Protein AF-A0A0N1IP28-F1 (afdb_monomer_lite)

Radius of gyration: 12.7 Å; chains: 1; bounding box: 24×27×33 Å

Organism: Papilio machaon (NCBI:txid76193)

InterPro domains:
  IPR036420 BRCT domain superfamily [G3DSA:3.40.50.10190] (2-81)

Structure (mmCIF, N/CA/C/O backbone):
data_AF-A0A0N1IP28-F1
#
_entry.id   AF-A0A0N1IP28-F1
#
loop_
_atom_site.group_PDB
_atom_site.id
_atom_site.type_symbol
_atom_site.label_atom_id
_atom_site.label_alt_id
_atom_site.label_comp_id
_atom_site.label_asym_id
_atom_site.label_entity_id
_atom_site.label_seq_id
_atom_site.pdbx_PDB_ins_code
_atom_site.Cartn_x
_atom_site.Cartn_y
_atom_site.Cartn_z
_atom_site.occupancy
_atom_site.B_iso_or_equiv
_atom_site.auth_seq_id
_atom_site.auth_comp_id
_atom_site.auth_asym_id
_atom_site.auth_atom_id
_atom_site.pdbx_PDB_model_num
ATOM 1 N N . MET A 1 1 ? 0.414 12.660 20.797 1.00 44.44 1 MET A N 1
ATOM 2 C CA . MET A 1 1 ? 0.985 11.345 20.453 1.00 44.44 1 MET A CA 1
ATOM 3 C C . MET A 1 1 ? 0.799 11.192 18.963 1.00 44.44 1 MET A C 1
ATOM 5 O O . MET A 1 1 ? -0.343 11.231 18.530 1.00 44.44 1 MET A O 1
ATOM 9 N N . SER A 1 2 ? 1.876 11.172 18.188 1.00 55.28 2 SER A N 1
ATOM 10 C CA . SER A 1 2 ? 1.784 11.114 16.729 1.00 55.28 2 SER A CA 1
ATOM 11 C C . SER A 1 2 ? 1.243 9.744 16.334 1.00 55.28 2 SER A C 1
ATOM 13 O O . SER A 1 2 ? 1.829 8.723 16.682 1.00 55.28 2 SER A O 1
ATOM 15 N N . GLU A 1 3 ? 0.078 9.703 15.700 1.00 64.56 3 GLU A N 1
ATOM 16 C CA . GLU A 1 3 ? -0.465 8.457 15.176 1.00 64.56 3 GLU A CA 1
ATOM 17 C C . GLU A 1 3 ? 0.354 8.054 13.953 1.00 64.56 3 GLU A C 1
ATOM 19 O O . GLU A 1 3 ? 0.267 8.690 12.911 1.00 64.56 3 GLU A O 1
ATOM 24 N N . GLU A 1 4 ? 1.188 7.026 14.104 1.00 79.75 4 GLU A N 1
ATOM 25 C CA . GLU A 1 4 ? 2.019 6.515 13.015 1.00 79.75 4 GLU A CA 1
ATOM 26 C C . GLU A 1 4 ? 1.174 5.686 12.038 1.00 79.75 4 GLU A C 1
ATOM 28 O O . GLU A 1 4 ? 0.655 4.626 12.401 1.00 79.75 4 GLU A O 1
ATOM 33 N N . ILE A 1 5 ? 1.013 6.184 10.811 1.00 86.62 5 ILE A N 1
ATOM 34 C CA . ILE A 1 5 ? 0.333 5.496 9.708 1.00 86.62 5 ILE A CA 1
ATOM 35 C C . ILE A 1 5 ? 1.363 4.704 8.904 1.00 86.62 5 ILE A C 1
ATOM 37 O O . ILE A 1 5 ? 2.338 5.259 8.401 1.00 86.62 5 ILE A O 1
ATOM 41 N N . ASN A 1 6 ? 1.121 3.406 8.746 1.00 87.31 6 ASN A N 1
ATOM 42 C CA . ASN A 1 6 ? 1.972 2.496 7.991 1.00 87.31 6 ASN A CA 1
ATOM 43 C C . ASN A 1 6 ? 1.427 2.353 6.572 1.00 87.31 6 ASN A C 1
ATOM 45 O O . ASN A 1 6 ? 0.459 1.634 6.345 1.00 87.31 6 ASN A O 1
ATOM 49 N N . VAL A 1 7 ? 2.051 3.014 5.605 1.00 89.12 7 VAL A N 1
ATOM 50 C CA . VAL A 1 7 ? 1.694 2.909 4.190 1.00 89.12 7 VAL A CA 1
ATOM 51 C C . VAL A 1 7 ? 2.575 1.851 3.530 1.00 89.12 7 VAL A C 1
ATOM 53 O O . VAL A 1 7 ? 3.801 1.937 3.522 1.00 89.12 7 VAL A O 1
ATOM 56 N N . ARG A 1 8 ? 1.956 0.813 2.978 1.00 89.12 8 ARG A N 1
ATOM 57 C CA . ARG A 1 8 ? 2.638 -0.323 2.360 1.00 89.12 8 ARG A CA 1
ATOM 58 C C . ARG A 1 8 ? 2.280 -0.370 0.881 1.00 89.12 8 ARG A C 1
ATOM 60 O O . ARG A 1 8 ? 1.134 -0.634 0.524 1.00 89.12 8 ARG A O 1
ATOM 67 N N . PHE A 1 9 ? 3.266 -0.115 0.036 1.00 90.00 9 PHE A N 1
ATOM 68 C CA . PHE A 1 9 ? 3.144 -0.180 -1.414 1.00 90.00 9 PHE A CA 1
ATOM 69 C C . PHE A 1 9 ? 3.425 -1.607 -1.864 1.00 90.00 9 PHE A C 1
ATOM 71 O O . PHE A 1 9 ? 4.539 -2.105 -1.719 1.00 90.00 9 PHE A O 1
ATOM 78 N N . VAL A 1 10 ? 2.396 -2.288 -2.354 1.00 87.69 10 VAL A N 1
ATOM 79 C CA . VAL A 1 10 ? 2.463 -3.700 -2.717 1.00 87.69 10 VAL A CA 1
ATOM 80 C C . VAL A 1 10 ? 2.894 -3.834 -4.172 1.00 87.69 10 VAL A C 1
ATOM 82 O O . VAL A 1 10 ? 2.174 -3.430 -5.082 1.00 87.69 10 VAL A O 1
ATOM 85 N N . ILE A 1 11 ? 4.060 -4.439 -4.376 1.00 87.12 11 ILE A N 1
ATOM 86 C CA . ILE A 1 11 ? 4.588 -4.794 -5.690 1.00 87.12 11 ILE A CA 1
ATOM 87 C C . ILE A 1 11 ? 3.925 -6.114 -6.112 1.00 87.12 11 ILE A C 1
ATOM 89 O O . ILE A 1 11 ? 4.099 -7.121 -5.406 1.00 87.12 11 ILE A O 1
ATOM 93 N N . PRO A 1 12 ? 3.160 -6.132 -7.218 1.00 82.31 12 PRO A N 1
ATOM 94 C CA . PRO A 1 12 ? 2.508 -7.343 -7.706 1.00 82.31 12 PRO A CA 1
ATOM 95 C C . PRO A 1 12 ? 3.548 -8.394 -8.110 1.00 82.31 12 PRO A C 1
ATOM 97 O O . PRO A 1 12 ? 4.693 -8.069 -8.415 1.00 82.31 12 PRO A O 1
ATOM 100 N N . LYS A 1 13 ? 3.164 -9.676 -8.120 1.00 78.19 13 LYS A N 1
ATOM 101 C CA . LYS A 1 13 ? 4.083 -10.785 -8.459 1.00 78.19 13 LYS A CA 1
ATOM 102 C C . LYS A 1 13 ? 4.661 -10.700 -9.873 1.00 78.19 13 LYS A C 1
ATOM 104 O O . LYS A 1 13 ? 5.707 -11.293 -10.123 1.00 78.19 13 LYS A O 1
ATOM 109 N N . GLU A 1 14 ? 3.960 -10.023 -10.775 1.00 75.69 14 GLU A N 1
ATOM 110 C CA . GLU A 1 14 ? 4.386 -9.791 -12.157 1.00 75.69 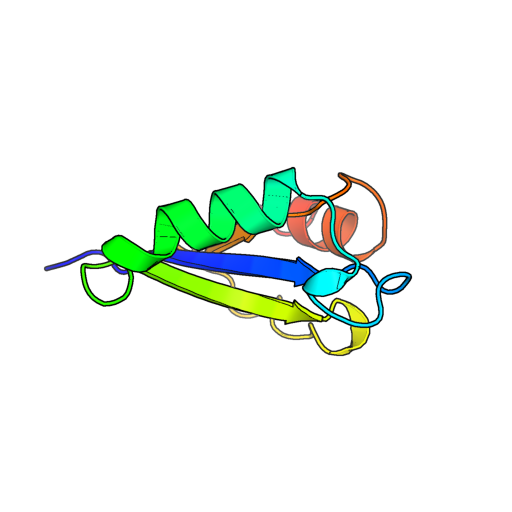14 GLU A CA 1
ATOM 111 C C . GLU A 1 14 ? 5.548 -8.792 -12.233 1.00 75.69 14 GLU A C 1
ATOM 113 O O . GLU A 1 14 ? 6.392 -8.908 -13.117 1.00 75.69 14 GLU A O 1
ATOM 118 N N . CYS A 1 15 ? 5.644 -7.888 -11.254 1.00 74.62 15 CYS A N 1
ATOM 119 C CA . CYS A 1 15 ? 6.693 -6.884 -11.164 1.00 74.62 15 CYS A CA 1
ATOM 120 C C . CYS A 1 15 ? 7.895 -7.396 -10.358 1.00 74.62 15 CYS A C 1
ATOM 122 O O . CYS A 1 15 ? 7.776 -7.906 -9.238 1.00 74.62 15 CYS A O 1
ATOM 124 N N . VAL A 1 16 ? 9.095 -7.207 -10.913 1.00 73.38 16 VAL A N 1
ATOM 125 C CA . VAL A 1 16 ? 10.353 -7.630 -10.273 1.00 73.38 16 VAL A CA 1
ATOM 126 C C . VAL A 1 16 ? 10.789 -6.654 -9.180 1.00 73.38 16 VAL A C 1
ATOM 128 O O . VAL A 1 16 ? 11.449 -7.052 -8.222 1.00 73.38 16 VAL A O 1
ATOM 131 N N . SER A 1 17 ? 10.445 -5.372 -9.295 1.00 74.12 17 SER A N 1
ATOM 132 C CA . SER A 1 17 ? 10.873 -4.309 -8.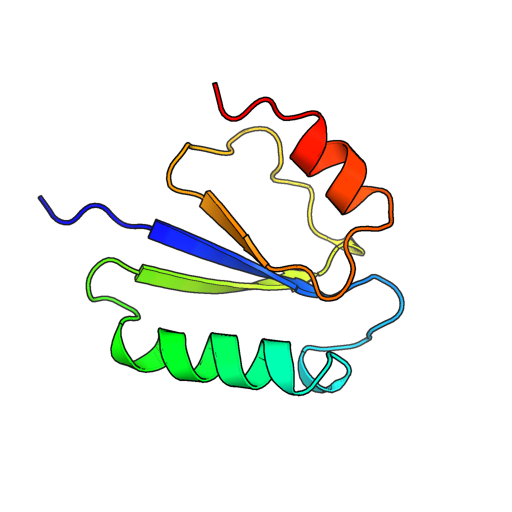376 1.00 74.12 17 SER A CA 1
ATOM 133 C C . SER A 1 17 ? 9.921 -3.116 -8.438 1.00 74.12 17 SER A C 1
ATOM 135 O O . SER A 1 17 ? 9.084 -3.041 -9.332 1.00 74.12 17 SER A O 1
ATOM 137 N N . GLU A 1 18 ? 10.073 -2.169 -7.507 1.00 77.38 18 GLU A N 1
ATOM 138 C CA . GLU A 1 18 ? 9.323 -0.902 -7.492 1.00 77.38 18 GLU A CA 1
ATOM 139 C C . GLU A 1 18 ? 9.427 -0.125 -8.813 1.00 77.38 18 GLU A C 1
ATOM 141 O O . GLU A 1 18 ? 8.507 0.606 -9.169 1.00 77.38 18 GLU A O 1
ATOM 146 N N . ASP A 1 19 ? 10.510 -0.329 -9.571 1.00 75.56 19 ASP A N 1
ATOM 147 C CA . ASP A 1 19 ? 10.711 0.314 -10.867 1.00 75.56 19 ASP A CA 1
ATOM 148 C C . ASP A 1 19 ? 9.778 -0.215 -11.972 1.00 75.56 19 ASP A C 1
ATOM 150 O O . ASP A 1 19 ? 9.465 0.500 -12.920 1.00 75.56 19 ASP A O 1
ATOM 154 N N . ASP A 1 20 ? 9.283 -1.439 -11.820 1.00 77.12 20 ASP A N 1
ATOM 155 C CA . ASP A 1 20 ? 8.362 -2.069 -12.769 1.00 77.12 20 ASP A CA 1
ATOM 156 C C . ASP A 1 20 ? 6.893 -1.695 -12.473 1.00 77.12 20 ASP A C 1
ATOM 158 O O . ASP A 1 20 ? 6.007 -1.873 -13.306 1.00 77.12 20 ASP A O 1
ATOM 162 N N . CYS A 1 21 ? 6.628 -1.116 -11.294 1.00 78.62 21 CYS A N 1
ATOM 163 C CA . CYS A 1 21 ? 5.313 -0.591 -10.937 1.00 78.62 21 CYS A CA 1
ATOM 164 C C . CYS A 1 21 ? 4.965 0.670 -11.748 1.00 78.62 21 CYS A C 1
ATOM 166 O O . CYS A 1 21 ? 5.835 1.452 -12.136 1.00 78.62 21 CYS A O 1
ATOM 168 N N . CYS A 1 22 ? 3.664 0.916 -11.934 1.00 79.12 22 CYS A N 1
ATOM 169 C CA . CYS A 1 22 ? 3.166 2.101 -12.634 1.00 79.12 22 CYS A CA 1
ATOM 170 C C . CYS A 1 22 ? 3.688 3.410 -12.019 1.00 79.12 22 CYS A C 1
ATOM 172 O O . CYS A 1 22 ? 3.808 3.537 -10.796 1.00 79.12 22 CYS A O 1
ATOM 174 N N . GLU A 1 23 ? 3.914 4.414 -12.869 1.00 84.25 23 GLU A N 1
ATOM 175 C CA . GLU A 1 23 ? 4.415 5.735 -12.465 1.00 84.25 23 GLU A CA 1
ATOM 176 C C . GLU A 1 23 ? 3.556 6.384 -11.371 1.00 84.25 23 GLU A C 1
ATOM 178 O O . GLU A 1 23 ? 4.088 7.020 -10.465 1.00 84.25 23 GLU A O 1
ATOM 183 N N . GLU A 1 24 ? 2.241 6.157 -11.387 1.00 86.31 24 GLU A N 1
ATOM 184 C CA . GLU A 1 24 ? 1.318 6.650 -10.361 1.00 86.31 24 GLU A CA 1
ATOM 185 C C . GLU A 1 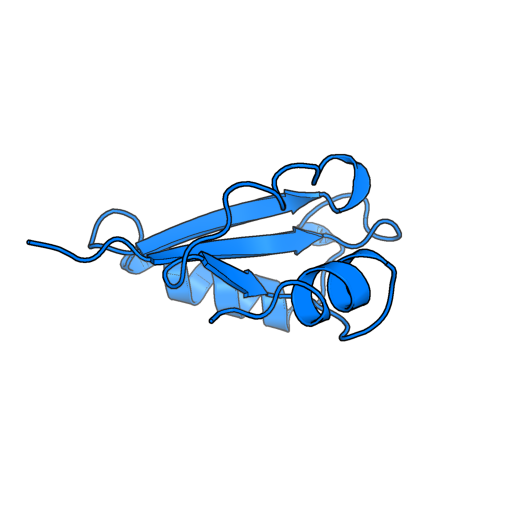24 ? 1.668 6.151 -8.949 1.00 86.31 24 GLU A C 1
ATOM 187 O O . GLU A 1 24 ? 1.634 6.932 -7.997 1.00 86.31 24 GLU A O 1
ATOM 192 N N . MET A 1 25 ? 2.066 4.880 -8.790 1.00 85.94 25 MET A N 1
ATOM 193 C CA . MET A 1 25 ? 2.500 4.363 -7.484 1.00 85.94 25 MET A CA 1
ATOM 194 C C . MET A 1 25 ? 3.821 4.986 -7.048 1.00 85.94 25 MET A C 1
ATOM 196 O O . MET A 1 25 ? 3.970 5.318 -5.872 1.00 85.94 25 MET A O 1
ATOM 200 N N . LYS A 1 26 ? 4.763 5.167 -7.981 1.00 87.12 26 LYS A N 1
ATOM 201 C CA . LYS A 1 26 ? 6.048 5.815 -7.689 1.00 87.12 26 LYS A CA 1
ATOM 202 C C . LYS A 1 26 ? 5.831 7.254 -7.224 1.00 87.12 26 LYS A C 1
ATOM 204 O O . LYS A 1 26 ? 6.347 7.644 -6.183 1.00 87.12 26 LYS A O 1
ATOM 209 N N . LEU A 1 27 ? 4.989 8.009 -7.930 1.00 88.69 27 LEU A N 1
ATOM 210 C CA . LEU A 1 27 ? 4.620 9.378 -7.565 1.00 88.69 27 LEU A CA 1
ATOM 211 C C . LEU A 1 27 ? 3.947 9.445 -6.189 1.00 88.69 27 LEU A C 1
ATOM 213 O O . LEU A 1 27 ? 4.276 10.318 -5.387 1.00 88.69 27 LEU A O 1
ATOM 217 N N . ALA A 1 28 ? 3.040 8.512 -5.890 1.00 89.00 28 ALA A N 1
ATOM 218 C CA . ALA A 1 28 ? 2.406 8.428 -4.578 1.00 89.00 28 ALA A CA 1
ATOM 219 C C . ALA A 1 28 ? 3.416 8.116 -3.459 1.00 89.00 28 ALA A C 1
ATOM 221 O O . ALA A 1 28 ? 3.311 8.684 -2.371 1.00 89.00 28 ALA A O 1
ATOM 222 N N . PHE A 1 29 ? 4.415 7.266 -3.719 1.00 89.69 29 PHE A N 1
ATOM 223 C CA . PHE A 1 29 ? 5.497 7.000 -2.770 1.00 89.69 29 PHE A CA 1
ATOM 224 C C . PHE A 1 29 ? 6.368 8.242 -2.543 1.00 89.69 29 PHE A C 1
ATOM 226 O O . PHE A 1 29 ? 6.573 8.640 -1.397 1.00 89.69 29 PHE A O 1
ATOM 233 N N . THR A 1 30 ? 6.796 8.920 -3.611 1.00 89.00 30 THR A N 1
ATOM 234 C CA . THR A 1 30 ? 7.579 10.165 -3.524 1.00 89.00 30 THR A CA 1
ATOM 235 C C . THR A 1 30 ? 6.823 11.272 -2.788 1.00 89.00 30 THR A C 1
ATOM 237 O O . THR A 1 30 ? 7.409 12.013 -2.003 1.00 89.00 30 THR A O 1
ATOM 240 N N . ALA A 1 31 ? 5.501 11.364 -2.958 1.00 88.75 31 ALA A N 1
ATOM 241 C CA . ALA A 1 31 ? 4.672 12.294 -2.189 1.00 88.75 31 ALA A CA 1
ATOM 242 C C . ALA A 1 31 ? 4.649 11.976 -0.681 1.00 88.75 31 ALA A C 1
ATOM 244 O O . ALA A 1 31 ? 4.435 12.872 0.135 1.00 88.75 31 ALA A O 1
ATOM 245 N N . CYS A 1 32 ? 4.880 10.716 -0.300 1.00 87.12 32 CYS A N 1
ATOM 246 C CA . CYS A 1 32 ? 4.942 10.287 1.094 1.00 87.12 32 CYS A CA 1
ATOM 247 C C . CYS A 1 32 ? 6.311 10.549 1.741 1.00 87.12 32 CYS A C 1
ATOM 249 O O . CYS A 1 32 ? 6.346 10.794 2.946 1.00 87.12 32 CYS A O 1
ATOM 251 N N . GLU A 1 33 ? 7.411 10.543 0.978 1.00 85.19 33 GLU A N 1
ATOM 252 C CA . GLU A 1 33 ? 8.784 10.780 1.467 1.00 85.19 33 GLU A CA 1
ATOM 253 C C . GLU A 1 33 ? 8.950 11.972 2.425 1.00 85.19 33 GLU A C 1
ATOM 255 O O . GLU A 1 33 ? 9.508 11.768 3.505 1.00 85.19 33 GLU A O 1
ATOM 260 N N . PRO A 1 34 ? 8.442 13.188 2.133 1.00 86.00 34 PRO A N 1
ATOM 261 C CA . PRO A 1 34 ? 8.601 14.326 3.043 1.00 86.00 34 PRO A CA 1
ATOM 262 C C . PRO A 1 34 ? 7.871 14.155 4.385 1.00 86.00 34 PRO A C 1
ATOM 264 O O . PRO A 1 34 ? 8.136 14.897 5.330 1.00 86.00 34 PRO A O 1
ATOM 267 N N . HIS A 1 35 ? 6.958 13.188 4.483 1.00 84.56 35 HIS A N 1
ATOM 268 C CA . HIS A 1 35 ? 6.213 12.863 5.695 1.00 84.56 35 HIS A CA 1
ATOM 269 C C . HIS A 1 35 ? 6.770 11.625 6.418 1.00 84.56 35 HIS A C 1
ATOM 271 O O . HIS A 1 35 ? 6.327 11.323 7.534 1.00 84.56 35 HIS A O 1
ATOM 277 N N . ILE A 1 36 ? 7.748 10.923 5.825 1.00 82.44 36 ILE A N 1
ATOM 278 C CA . ILE A 1 36 ? 8.384 9.756 6.441 1.00 82.44 36 ILE A CA 1
ATOM 279 C C . ILE A 1 36 ? 9.113 10.190 7.719 1.00 82.44 36 ILE A C 1
ATOM 281 O O . ILE A 1 36 ? 9.925 11.110 7.716 1.00 82.44 36 ILE A O 1
ATOM 285 N N . GLY A 1 37 ? 8.796 9.534 8.839 1.00 75.50 37 GLY A N 1
ATOM 286 C CA . GLY A 1 37 ? 9.336 9.877 10.163 1.00 75.50 37 GLY A CA 1
ATOM 287 C C . GLY A 1 37 ?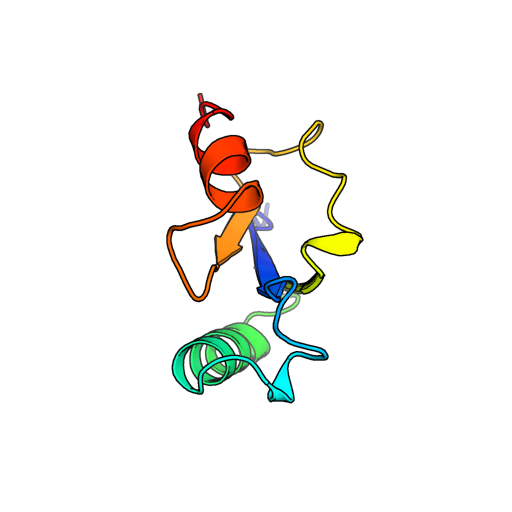 8.581 10.998 10.893 1.00 75.50 37 GLY A C 1
ATOM 288 O O . GLY A 1 37 ? 8.817 11.220 12.078 1.00 75.50 37 GLY A O 1
ATOM 289 N N . GLY A 1 38 ? 7.619 11.652 10.232 1.00 78.81 38 GLY A N 1
ATOM 290 C CA . GLY A 1 38 ? 6.721 12.658 10.818 1.00 78.81 38 GLY A CA 1
ATOM 291 C C . GLY A 1 38 ? 5.387 12.103 11.334 1.00 78.81 38 GLY A C 1
ATOM 292 O O . GLY A 1 38 ? 4.485 12.877 11.644 1.00 78.81 38 GLY A O 1
ATOM 293 N N . GLY A 1 39 ? 5.238 10.776 11.404 1.00 81.56 39 GLY A N 1
ATOM 294 C CA . GLY A 1 39 ? 3.962 10.090 11.659 1.00 81.56 39 GLY A CA 1
ATOM 295 C C . GLY A 1 39 ? 3.449 9.275 10.468 1.00 81.56 39 GLY A C 1
ATOM 296 O O . GLY A 1 39 ? 2.387 8.671 10.555 1.00 81.56 39 GLY A O 1
ATOM 297 N N . LEU A 1 40 ? 4.201 9.213 9.368 1.00 87.38 40 LEU A N 1
ATOM 298 C CA . LEU A 1 40 ? 3.938 8.313 8.251 1.00 87.38 40 LEU A CA 1
ATOM 299 C C . LEU A 1 40 ? 5.155 7.411 8.025 1.00 87.38 40 LEU A C 1
ATOM 301 O O . LEU A 1 40 ? 6.298 7.850 8.143 1.00 87.38 40 LEU A O 1
ATOM 305 N N . GLN A 1 41 ? 4.912 6.141 7.723 1.00 87.81 41 GLN A N 1
ATOM 306 C CA . GLN A 1 41 ? 5.935 5.173 7.346 1.00 87.81 41 GLN A CA 1
ATOM 307 C C . GLN A 1 41 ? 5.541 4.538 6.017 1.00 87.81 41 GLN A C 1
ATOM 309 O O . GLN A 1 41 ? 4.703 3.641 5.987 1.00 87.81 41 GLN A O 1
ATOM 314 N N . ALA A 1 42 ? 6.122 5.017 4.918 1.00 89.44 42 ALA A N 1
ATOM 315 C CA . ALA A 1 42 ? 5.929 4.429 3.599 1.00 89.44 42 ALA A CA 1
ATOM 316 C C . ALA A 1 42 ? 7.014 3.383 3.321 1.00 89.44 42 ALA A C 1
ATOM 318 O O . ALA A 1 42 ? 8.200 3.657 3.494 1.00 89.44 42 ALA A O 1
ATOM 319 N N . ARG A 1 43 ? 6.619 2.184 2.879 1.00 89.06 43 ARG A N 1
ATOM 320 C CA . ARG A 1 43 ? 7.550 1.120 2.474 1.00 89.06 43 ARG A CA 1
ATOM 321 C C . ARG A 1 43 ? 7.016 0.293 1.314 1.00 89.06 43 ARG A C 1
ATOM 323 O O . ARG A 1 43 ? 5.816 0.031 1.244 1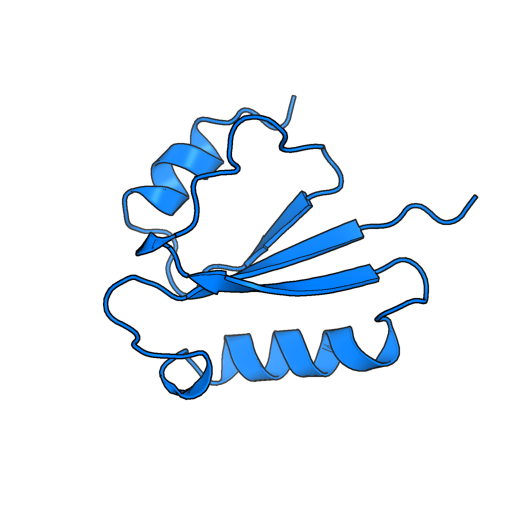.00 89.06 43 ARG A O 1
ATOM 330 N N . TRP A 1 44 ? 7.916 -0.179 0.461 1.00 88.50 44 TRP A N 1
ATOM 331 C CA . TRP A 1 44 ? 7.603 -1.154 -0.579 1.00 88.50 44 TRP A CA 1
ATOM 332 C C . TRP A 1 44 ? 7.626 -2.576 -0.019 1.00 88.50 44 TRP A C 1
ATOM 334 O O . TRP A 1 44 ? 8.492 -2.935 0.780 1.00 88.50 44 TRP A O 1
ATOM 344 N N . VAL A 1 45 ? 6.658 -3.393 -0.426 1.00 87.19 45 VAL A N 1
ATOM 345 C CA . VAL A 1 45 ? 6.553 -4.803 -0.049 1.00 87.19 45 VAL A CA 1
ATOM 346 C C . VAL A 1 45 ? 6.228 -5.639 -1.278 1.00 87.19 45 VAL A C 1
ATOM 348 O O . VAL A 1 45 ? 5.339 -5.304 -2.050 1.00 87.19 45 VAL A O 1
ATOM 351 N N . HIS A 1 46 ? 6.923 -6.756 -1.461 1.00 85.88 46 HIS A N 1
ATOM 352 C CA . HIS A 1 46 ? 6.599 -7.689 -2.539 1.00 85.88 46 HIS A CA 1
ATOM 353 C C . HIS A 1 46 ? 5.444 -8.588 -2.137 1.00 85.88 46 HIS A C 1
ATOM 355 O O . HIS A 1 46 ? 5.540 -9.259 -1.110 1.00 85.88 46 HIS A O 1
ATOM 361 N N . GLU A 1 47 ? 4.425 -8.707 -2.991 1.00 81.44 47 GLU A N 1
ATOM 362 C CA . GLU A 1 47 ? 3.311 -9.638 -2.777 1.00 81.44 47 GLU A CA 1
ATOM 363 C C . GLU A 1 47 ? 3.816 -11.056 -2.461 1.00 81.44 47 GLU A C 1
ATOM 365 O O . GLU A 1 47 ? 3.297 -11.720 -1.567 1.00 81.44 47 GLU A O 1
ATOM 370 N N . LYS A 1 48 ? 4.881 -11.507 -3.139 1.00 77.69 48 LYS A N 1
ATOM 371 C CA . LYS A 1 48 ? 5.472 -12.841 -2.947 1.00 77.69 48 LYS A CA 1
ATOM 372 C C . LYS A 1 48 ? 5.971 -13.100 -1.519 1.00 77.69 48 LYS A C 1
ATOM 374 O O . LYS A 1 48 ? 5.901 -14.234 -1.058 1.00 77.69 48 LYS A O 1
ATOM 379 N N . ASN A 1 49 ? 6.475 -12.070 -0.842 1.00 73.50 49 ASN A N 1
ATOM 380 C CA . ASN A 1 49 ? 6.993 -12.159 0.526 1.00 73.50 49 ASN A CA 1
ATOM 381 C C . ASN A 1 49 ? 6.018 -11.580 1.556 1.00 73.50 49 ASN A C 1
ATOM 383 O O . ASN A 1 49 ? 6.303 -11.581 2.752 1.00 73.50 49 ASN A O 1
ATOM 387 N N . PHE A 1 50 ? 4.868 -11.072 1.113 1.00 76.69 50 PHE A N 1
ATOM 388 C CA . PHE A 1 50 ? 3.911 -10.446 1.998 1.00 76.69 50 PHE A CA 1
ATOM 389 C C . PHE A 1 50 ? 3.073 -11.520 2.697 1.00 76.69 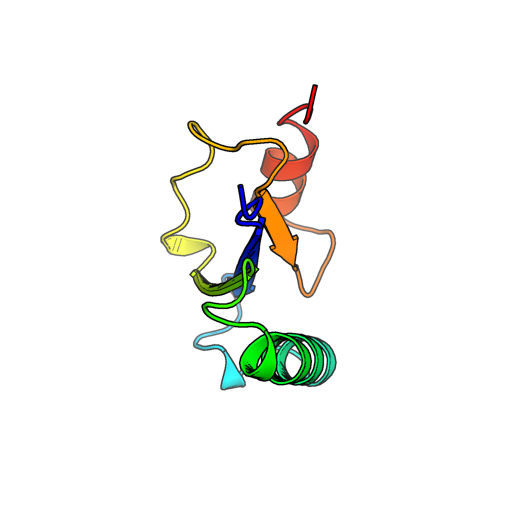50 PHE A C 1
ATOM 391 O O . PHE A 1 50 ? 2.075 -12.011 2.176 1.00 76.69 50 PHE A O 1
ATOM 398 N N . THR A 1 51 ? 3.504 -11.911 3.895 1.00 70.31 51 THR A N 1
ATOM 399 C CA . THR A 1 51 ? 2.794 -12.864 4.767 1.00 70.31 51 THR A CA 1
ATOM 400 C C . THR A 1 51 ? 2.216 -12.203 6.021 1.00 70.31 51 THR A C 1
ATOM 402 O O . THR A 1 51 ? 1.491 -12.836 6.786 1.00 70.31 51 THR A O 1
ATOM 405 N N . GLU A 1 52 ? 2.492 -10.915 6.232 1.00 67.44 52 GLU A N 1
ATOM 406 C CA . GLU A 1 52 ? 2.114 -10.135 7.419 1.00 67.44 52 GLU A CA 1
ATOM 407 C C . GLU A 1 52 ? 0.661 -9.611 7.377 1.00 67.44 52 GLU A C 1
ATOM 409 O O . GLU A 1 52 ? 0.407 -8.440 7.650 1.00 67.44 52 GLU A O 1
ATOM 414 N N . PHE A 1 53 ? -0.313 -10.468 7.055 1.00 69.00 53 PHE A N 1
ATOM 415 C CA . PHE A 1 53 ? -1.745 -10.113 7.101 1.00 69.00 53 PHE A CA 1
ATOM 416 C C . PHE A 1 53 ? -2.383 -10.296 8.489 1.00 69.00 53 PHE A C 1
ATOM 418 O O . PHE A 1 53 ? -3.466 -9.783 8.749 1.00 69.00 53 PHE A O 1
ATOM 425 N N . ASN A 1 54 ? -1.727 -11.028 9.396 1.00 63.62 54 ASN A N 1
ATOM 426 C CA . ASN A 1 54 ? -2.302 -11.379 10.702 1.00 63.62 54 ASN A CA 1
ATOM 427 C C . ASN A 1 54 ? -2.196 -10.270 11.763 1.00 63.62 54 ASN A C 1
ATOM 429 O O . ASN A 1 54 ? -2.844 -10.372 12.797 1.00 63.62 54 ASN A O 1
ATOM 433 N N . ASN A 1 55 ? -1.396 -9.226 11.529 1.00 69.69 55 ASN A N 1
ATOM 434 C CA . ASN A 1 55 ? -1.211 -8.103 12.460 1.00 69.69 55 ASN A CA 1
ATOM 435 C C . ASN A 1 55 ? -1.530 -6.760 11.791 1.00 69.69 55 ASN A C 1
ATOM 437 O O . ASN A 1 55 ? -0.850 -5.763 12.025 1.00 69.69 55 ASN A O 1
ATOM 441 N N . LEU A 1 56 ? -2.534 -6.739 10.911 1.00 75.81 56 LEU A N 1
ATOM 442 C CA . LEU A 1 56 ? -2.988 -5.494 10.300 1.00 75.81 56 LEU A CA 1
ATOM 443 C C . LEU A 1 56 ? -3.807 -4.688 11.301 1.00 75.81 56 LEU A C 1
ATOM 445 O O . LEU A 1 56 ? -4.731 -5.203 11.931 1.00 75.81 56 LEU A O 1
ATOM 449 N N . THR A 1 57 ? -3.467 -3.412 11.435 1.00 77.75 57 THR A N 1
ATOM 450 C CA . THR A 1 57 ? -4.197 -2.458 12.266 1.00 77.75 57 THR A CA 1
ATOM 451 C C . THR A 1 57 ? -4.937 -1.450 11.389 1.00 77.75 57 THR A C 1
ATOM 453 O O . THR A 1 57 ? -4.670 -1.325 10.198 1.00 77.75 57 THR A O 1
ATOM 456 N N . LYS A 1 58 ? -5.831 -0.647 11.981 1.00 79.44 58 LYS A N 1
ATOM 457 C CA . LYS A 1 58 ? -6.509 0.463 11.275 1.00 79.44 58 LYS A CA 1
ATOM 458 C C . LYS A 1 58 ? -5.555 1.529 10.725 1.00 79.44 58 LYS A C 1
ATOM 460 O O . LYS A 1 58 ? -5.981 2.389 9.964 1.00 79.44 58 LYS A O 1
ATOM 465 N N . LYS A 1 59 ? -4.293 1.501 11.154 1.00 84.00 59 LYS A N 1
ATOM 466 C CA . LYS A 1 59 ? -3.246 2.434 10.740 1.00 84.00 59 LYS A CA 1
ATOM 467 C C . LYS A 1 59 ? -2.440 1.909 9.554 1.00 84.00 59 LYS A C 1
ATOM 469 O O . LYS A 1 59 ? -1.565 2.619 9.074 1.00 84.00 59 LYS A O 1
ATOM 474 N N . ASP A 1 60 ? -2.701 0.685 9.102 1.00 85.69 60 ASP A N 1
ATOM 475 C CA . ASP A 1 60 ? -2.053 0.102 7.936 1.00 85.69 60 ASP A CA 1
ATOM 476 C C . ASP A 1 60 ? -2.853 0.425 6.670 1.00 85.69 60 ASP A C 1
ATOM 478 O O . ASP A 1 60 ? -3.995 -0.001 6.498 1.00 85.69 60 ASP A O 1
ATOM 482 N N . VAL A 1 61 ? -2.231 1.179 5.773 1.00 86.38 61 VAL A N 1
ATOM 483 C CA . VAL A 1 61 ? -2.761 1.544 4.463 1.00 86.38 61 VAL A CA 1
ATOM 484 C C . VAL A 1 61 ? -2.018 0.739 3.409 1.00 86.38 61 VAL A C 1
ATOM 486 O O . VAL A 1 61 ? -0.790 0.717 3.386 1.00 86.38 61 VAL A O 1
ATOM 489 N N . PHE A 1 62 ? -2.761 0.095 2.516 1.00 87.69 62 PHE A N 1
ATOM 490 C CA . PHE A 1 62 ? -2.205 -0.696 1.424 1.00 87.69 62 PHE A CA 1
ATOM 491 C C . PHE A 1 62 ? -2.445 0.005 0.101 1.00 87.69 62 PHE A C 1
ATOM 493 O O . PHE A 1 62 ? -3.587 0.303 -0.244 1.00 87.69 62 PHE A O 1
ATOM 500 N N . VAL A 1 63 ? -1.367 0.240 -0.639 1.00 87.88 63 VAL A N 1
ATOM 501 C CA . VAL A 1 63 ? -1.422 0.796 -1.989 1.00 87.88 63 VAL A CA 1
ATOM 502 C C . VAL A 1 63 ? -1.109 -0.328 -2.961 1.00 87.88 63 VAL A C 1
ATOM 504 O O . VAL A 1 63 ? -0.062 -0.965 -2.866 1.00 87.88 63 VAL A O 1
ATOM 507 N N . LEU A 1 64 ? -2.036 -0.585 -3.875 1.00 86.19 64 LEU A N 1
ATOM 508 C CA . LEU A 1 64 ? -1.953 -1.628 -4.890 1.00 86.19 64 LEU A CA 1
ATOM 509 C C . LEU A 1 64 ? -2.040 -0.961 -6.261 1.00 86.19 64 LEU A C 1
ATOM 511 O O . LEU A 1 64 ? -2.850 -0.054 -6.437 1.00 86.19 64 LEU A O 1
ATOM 515 N N . SER A 1 65 ? -1.253 -1.430 -7.230 1.00 81.75 65 SER A N 1
ATOM 516 C CA . SER A 1 65 ? -1.376 -0.971 -8.623 1.00 81.75 65 SER A CA 1
ATOM 517 C C . SER A 1 65 ? -2.705 -1.417 -9.237 1.00 81.75 65 SER A C 1
ATOM 519 O O . SER A 1 65 ? -3.329 -0.676 -9.991 1.00 81.75 65 SER A O 1
ATOM 521 N N . GLN A 1 66 ? -3.157 -2.621 -8.882 1.00 80.19 66 GLN A N 1
ATOM 522 C CA . GLN A 1 66 ? -4.395 -3.209 -9.373 1.00 80.19 66 GLN A CA 1
ATOM 523 C C . GLN A 1 66 ? -5.226 -3.726 -8.200 1.00 80.19 66 GLN A C 1
ATOM 525 O O . GLN A 1 66 ? -4.705 -4.337 -7.267 1.00 80.19 66 GLN A O 1
ATOM 530 N N . PHE A 1 67 ? -6.539 -3.512 -8.258 1.00 81.44 67 PHE A N 1
ATOM 531 C CA . PHE A 1 67 ? -7.496 -4.072 -7.299 1.00 81.44 67 PHE A CA 1
ATOM 532 C C . PHE A 1 67 ? -7.902 -5.499 -7.692 1.00 81.44 67 PHE A C 1
ATOM 534 O O . PHE A 1 67 ? -9.085 -5.839 -7.723 1.00 81.44 67 PHE A O 1
ATOM 541 N N . ASP A 1 68 ? -6.909 -6.317 -8.026 1.00 79.12 68 ASP A N 1
ATOM 542 C CA . ASP A 1 68 ? -7.063 -7.706 -8.443 1.00 79.12 68 ASP A CA 1
ATOM 543 C C . ASP A 1 68 ? -5.979 -8.583 -7.787 1.00 79.12 68 ASP A C 1
ATOM 545 O O . ASP A 1 68 ? -5.032 -8.076 -7.184 1.00 79.12 68 ASP A O 1
ATOM 549 N N . GLY A 1 69 ? -6.151 -9.904 -7.833 1.00 77.19 69 GLY A N 1
ATOM 550 C CA . GLY A 1 69 ? -5.203 -10.860 -7.269 1.00 77.19 69 GLY A CA 1
ATOM 551 C C . GLY A 1 69 ? -5.463 -11.279 -5.818 1.00 77.19 69 GLY A C 1
ATOM 552 O O . GLY A 1 69 ? -6.331 -10.768 -5.099 1.00 77.19 69 GLY A O 1
ATOM 553 N N . GLU A 1 70 ? -4.690 -12.274 -5.376 1.00 81.94 70 GLU A N 1
ATOM 554 C CA . GLU A 1 70 ? -4.851 -12.912 -4.063 1.00 81.94 70 GLU A CA 1
ATOM 555 C C . GLU A 1 70 ? -4.650 -11.932 -2.900 1.00 81.94 70 GLU A C 1
ATOM 557 O O . GLU A 1 70 ? -5.332 -12.043 -1.880 1.00 81.94 70 GLU A O 1
ATOM 562 N N . ILE A 1 71 ? -3.729 -10.970 -3.036 1.00 81.06 71 ILE A N 1
ATOM 563 C CA . ILE A 1 71 ? -3.449 -9.980 -1.990 1.00 81.06 71 ILE A CA 1
ATOM 564 C C . ILE A 1 71 ? -4.636 -9.047 -1.778 1.00 81.06 71 ILE A C 1
ATOM 566 O O . ILE A 1 71 ? -5.024 -8.817 -0.636 1.00 81.06 71 ILE A O 1
ATOM 570 N N . PHE A 1 72 ? -5.265 -8.572 -2.857 1.00 83.88 72 PHE A N 1
ATOM 571 C CA . PHE A 1 72 ? -6.425 -7.695 -2.777 1.00 83.88 72 PHE A CA 1
ATOM 572 C C . PHE A 1 72 ? -7.608 -8.429 -2.147 1.00 83.88 72 PHE A C 1
ATOM 574 O O . PHE A 1 72 ? -8.255 -7.893 -1.250 1.00 83.88 72 PHE A O 1
ATOM 581 N N . GLN A 1 73 ? -7.849 -9.684 -2.544 1.00 85.19 73 GLN A N 1
ATOM 582 C CA . GLN A 1 73 ? -8.895 -10.511 -1.935 1.00 85.19 73 GLN A CA 1
ATOM 583 C C . GLN A 1 73 ? -8.637 -10.748 -0.442 1.00 85.19 73 GLN A C 1
ATOM 585 O O . GLN A 1 73 ? -9.565 -10.633 0.356 1.00 85.19 73 GLN A O 1
ATOM 590 N N . LYS A 1 74 ? -7.384 -11.012 -0.043 1.00 81.81 74 LYS A N 1
ATOM 591 C CA . LYS A 1 74 ? -7.001 -11.140 1.372 1.00 81.81 74 LYS A CA 1
ATOM 592 C C . LYS A 1 74 ? -7.209 -9.837 2.136 1.00 81.81 74 LYS A C 1
ATOM 594 O O . LYS A 1 74 ? -7.860 -9.873 3.172 1.00 81.81 74 LYS A O 1
ATOM 599 N N . LEU A 1 75 ? -6.736 -8.706 1.606 1.00 79.50 75 LEU A N 1
ATOM 600 C CA . LEU A 1 75 ? -6.898 -7.379 2.211 1.00 79.50 75 LEU A CA 1
ATOM 601 C C . LEU A 1 75 ? -8.370 -7.005 2.373 1.00 79.50 75 LEU A C 1
ATOM 603 O O . LEU A 1 75 ? -8.768 -6.524 3.429 1.00 79.50 75 LEU A O 1
ATOM 607 N N . LYS A 1 76 ? -9.190 -7.293 1.361 1.00 80.25 76 LYS A N 1
ATOM 608 C CA . LYS A 1 76 ? -10.642 -7.107 1.391 1.00 80.25 76 LYS A CA 1
ATOM 609 C C . LYS A 1 76 ? -11.330 -8.041 2.395 1.00 80.25 76 LYS A C 1
ATOM 611 O O . LYS A 1 76 ? -12.332 -7.654 2.995 1.00 80.25 76 LYS A O 1
ATOM 616 N N . ALA A 1 77 ? -10.821 -9.263 2.566 1.00 77.00 77 ALA A N 1
ATOM 617 C CA . ALA A 1 77 ? -11.335 -10.240 3.525 1.00 77.00 77 ALA A CA 1
ATOM 618 C C . ALA A 1 77 ? -10.941 -9.911 4.973 1.00 77.00 77 ALA A C 1
ATOM 620 O O . ALA A 1 77 ? -11.716 -10.190 5.892 1.00 77.00 77 ALA A O 1
ATOM 621 N N . THR A 1 78 ? -9.789 -9.268 5.192 1.00 70.50 78 THR A N 1
ATOM 622 C CA . THR A 1 78 ? -9.509 -8.546 6.435 1.00 70.50 78 THR A CA 1
ATOM 623 C C . THR A 1 78 ? -10.482 -7.385 6.536 1.00 70.50 78 THR A C 1
ATOM 625 O O . THR A 1 78 ? -10.241 -6.280 6.063 1.00 70.50 78 THR A O 1
ATOM 628 N N . LYS A 1 79 ? -11.628 -7.639 7.169 1.00 53.66 79 LYS A N 1
ATOM 629 C CA . LYS A 1 79 ? -12.470 -6.582 7.717 1.00 53.66 79 LYS A CA 1
ATOM 630 C C . LYS A 1 79 ? -11.572 -5.702 8.593 1.00 53.66 79 LYS A C 1
ATOM 632 O O . LYS A 1 79 ? -11.252 -6.089 9.714 1.00 53.66 79 LYS A O 1
ATOM 637 N N . CYS A 1 80 ? -11.179 -4.533 8.094 1.00 47.25 80 CYS A N 1
ATOM 638 C CA . CYS A 1 80 ? -10.732 -3.419 8.921 1.00 47.25 80 CYS A CA 1
ATOM 639 C C . CYS A 1 80 ? -11.931 -2.991 9.789 1.00 47.25 80 CYS A C 1
ATOM 641 O O . CYS A 1 80 ? -12.650 -2.058 9.443 1.00 47.25 80 CYS A O 1
ATOM 643 N N . LEU A 1 81 ? -12.220 -3.771 10.838 1.00 35.09 81 LEU A N 1
ATOM 644 C CA . LEU A 1 81 ? -13.292 -3.566 11.819 1.00 35.09 81 LEU A CA 1
ATOM 645 C C . LEU A 1 81 ? -12.901 -2.462 12.787 1.00 35.09 81 LEU A C 1
ATOM 647 O O . LEU A 1 81 ? -11.836 -2.595 13.422 1.00 35.09 81 LEU A O 1
#

Sequence (81 aa):
MSEEINVRFVIPKECVSEDDCCEEMKLAFTACEPHIGGGLQARWVHEKNFTEFNNLTKKDVFVLSQFDGEIFQKLKATKCL

Secondary structure (DSSP, 8-state):
----EEEEEEEPTT-SSGGGS-HHHHHHHHHHGGGBTTTEEEEEEEGGG--TTTT--TTEEEEESSS-HHHHHHHHHS---

Foldseek 3Di:
DQQAAEEEEEDEPVDPDPVSADPVSVVVLVVCVVCPVVRYPYDYDYPVPPPPLPPDALRYHYHYSDCDDPVNVSVVVPPND

pLDDT: mean 79.37, std 10.49, range [35.09, 90.0]